Protein AF-A0A5K1DI12-F1 (afdb_monomer)

Radius of gyration: 10.69 Å; Cα contacts (8 Å, |Δi|>4): 66; chains: 1; bounding box: 24×20×28 Å

Organism: NCBI:txid210225

pLDDT: mean 96.19, std 4.45, range [69.12, 98.69]

Mean predicted aligned error: 2.24 Å

Secondary structure (DSSP, 8-state):
-HHHHHHHHHHHHHHHHHTT-HHHHHHHHHHHHHHS-SSTTTHHHHHHHHHHHHHHHTT-

Solvent-accessible surface area (backbone atoms only — not comparable to full-atom values): 3138 Å² total; per-residue (Å²): 115,51,62,59,53,18,50,54,35,36,52,50,16,51,52,29,44,74,71,66,38,36,72,62,14,40,54,28,26,52,53,16,42,72,42,34,60,92,48,88,93,24,48,65,63,44,52,52,33,54,53,52,40,55,52,33,66,74,69,110

Sequence (60 aa):
RALSQANDVKAEGNKLFSSGSYEDALSQYAHALELAPEGPLSTEIRSICHANRAICFSKL

Foldseek 3Di:
DLLVVLVVLLVVLVVCVVVLVLVVSLVSLVVSVVSQDDDPVRVVSVVVSVVSNVVSVVSD

InterPro domains:
  IPR011990 Tetratricopeptide-like helical domain superfamily [G3DSA:1.25.40.10] (1-60)
  IPR011990 Tetratricopeptide-like helical domain superfamily [SSF48452] (5-59)
  IPR019734 Tetratricopeptide repeat [PS50005] (6-39)
  IPR052769 Tetratricopeptide repeat domain-containing protein [PTHR46014] (2-60)

Nearest PDB structures (foldseek):
  4niq-assembly1_A  TM=7.147E-01  e=2.299E-01  Saccharomyces cerevisiae S288C
  4niq-assembly2_B  TM=7.125E-01  e=3.588E-01  Saccharomyces cerevisiae S288C
  4jl0-assembly2_B  TM=8.738E-01  e=8.199E-01  Pseudomonas aeruginosa CHA
  4am9-assembly1_A  TM=9.164E-01  e=2.744E+00  Yersinia enterocolitica
  6fvw-assembly1_S  TM=8.942E-01  e=8.616E+00  Saccharomyces cerevisiae S288C

Structure (mmCIF, N/CA/C/O backbone):
data_AF-A0A5K1DI12-F1
#
_entry.id   AF-A0A5K1DI12-F1
#
loop_
_atom_site.group_PDB
_atom_site.id
_atom_site.type_symbol
_atom_site.label_atom_id
_atom_site.label_alt_id
_atom_site.label_comp_id
_atom_site.label_asym_id
_atom_site.label_entity_id
_atom_site.label_seq_id
_atom_site.pdbx_PDB_ins_code
_atom_site.Cartn_x
_atom_site.Cartn_y
_atom_site.Cartn_z
_atom_site.occupancy
_atom_site.B_iso_or_equiv
_atom_site.auth_seq_id
_atom_site.auth_comp_id
_atom_site.auth_asym_id
_atom_site.auth_atom_id
_atom_site.pdbx_PDB_model_num
ATOM 1 N N . ARG A 1 1 ? 7.772 2.155 -16.152 1.00 69.12 1 ARG A N 1
ATOM 2 C CA . ARG A 1 1 ? 6.561 3.009 -16.046 1.00 69.12 1 ARG A CA 1
ATOM 3 C C . ARG A 1 1 ? 5.533 2.430 -15.065 1.00 69.12 1 ARG A C 1
ATOM 5 O O . ARG A 1 1 ? 5.180 3.162 -14.158 1.00 69.12 1 ARG A O 1
ATOM 12 N N . ALA A 1 2 ? 5.183 1.136 -15.121 1.00 84.56 2 ALA A N 1
ATOM 13 C CA . ALA A 1 2 ? 4.215 0.517 -14.192 1.00 84.56 2 ALA A CA 1
ATOM 14 C C . ALA A 1 2 ? 4.622 0.525 -12.698 1.00 84.56 2 ALA A C 1
ATOM 16 O O . ALA A 1 2 ? 3.826 0.913 -11.855 1.00 84.56 2 ALA A O 1
ATOM 17 N N . L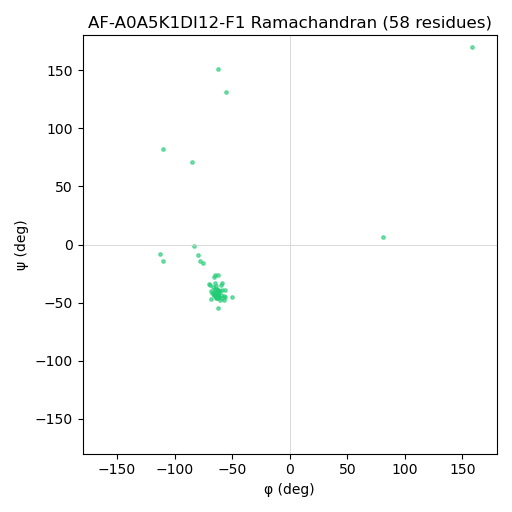EU A 1 3 ? 5.879 0.205 -12.357 1.00 90.94 3 LEU A N 1
ATOM 18 C CA . LEU A 1 3 ? 6.329 0.187 -10.949 1.00 90.94 3 LEU A CA 1
ATOM 19 C C . LEU A 1 3 ? 6.327 1.564 -10.264 1.00 90.94 3 LEU A C 1
ATOM 21 O O . LEU A 1 3 ? 6.162 1.648 -9.050 1.00 90.94 3 LEU A O 1
ATOM 25 N N . SER A 1 4 ? 6.503 2.644 -11.032 1.00 94.44 4 SER A N 1
ATOM 26 C CA . SER A 1 4 ? 6.368 4.006 -10.498 1.00 94.44 4 SER A CA 1
ATOM 27 C C . SER A 1 4 ? 4.912 4.280 -10.134 1.00 94.44 4 SER A C 1
ATOM 29 O O . SER A 1 4 ? 4.633 4.697 -9.021 1.00 94.44 4 SER A O 1
ATOM 31 N N . GLN A 1 5 ? 3.983 3.939 -11.032 1.00 96.19 5 GLN A N 1
ATOM 32 C CA . GLN A 1 5 ? 2.549 4.097 -10.788 1.00 96.19 5 GLN A CA 1
ATOM 33 C C . GLN A 1 5 ? 2.084 3.238 -9.608 1.00 96.19 5 GLN A C 1
ATOM 35 O O . GLN A 1 5 ? 1.333 3.710 -8.764 1.00 96.19 5 GLN A O 1
ATOM 40 N N . ALA A 1 6 ? 2.584 2.005 -9.495 1.00 97.00 6 ALA A N 1
ATOM 41 C CA . ALA A 1 6 ? 2.313 1.154 -8.343 1.00 97.00 6 ALA A CA 1
ATOM 42 C C . ALA A 1 6 ? 2.780 1.813 -7.029 1.00 97.00 6 ALA A C 1
ATOM 44 O O . ALA A 1 6 ? 2.080 1.749 -6.020 1.00 97.00 6 ALA A O 1
ATOM 45 N N . ASN A 1 7 ? 3.936 2.491 -7.039 1.00 97.00 7 ASN A N 1
ATOM 46 C CA . ASN A 1 7 ? 4.428 3.240 -5.881 1.00 97.00 7 ASN A CA 1
ATOM 47 C C . ASN A 1 7 ? 3.549 4.440 -5.530 1.00 97.00 7 ASN A C 1
ATOM 49 O O . ASN A 1 7 ? 3.292 4.649 -4.344 1.00 97.00 7 ASN A O 1
ATOM 53 N N . ASP A 1 8 ? 3.071 5.181 -6.528 1.00 98.00 8 ASP A N 1
ATOM 54 C CA . ASP A 1 8 ? 2.174 6.321 -6.328 1.00 98.00 8 ASP A CA 1
ATOM 55 C C . ASP A 1 8 ? 0.837 5.866 -5.724 1.00 98.00 8 ASP A C 1
ATOM 57 O O . ASP A 1 8 ? 0.373 6.427 -4.731 1.00 98.00 8 ASP A O 1
ATOM 61 N N . VAL A 1 9 ? 0.259 4.781 -6.250 1.00 98.06 9 VAL A N 1
ATOM 62 C CA . VAL A 1 9 ? -0.986 4.192 -5.732 1.00 98.06 9 VAL A CA 1
ATOM 63 C C . VAL A 1 9 ? -0.792 3.651 -4.311 1.00 98.06 9 VAL A C 1
ATOM 65 O O . VAL A 1 9 ? -1.610 3.924 -3.432 1.00 98.06 9 VAL A O 1
ATOM 68 N N . LYS A 1 10 ? 0.321 2.955 -4.035 1.00 98.25 10 LYS A N 1
ATOM 69 C CA . LYS A 1 10 ? 0.685 2.545 -2.667 1.00 98.25 10 LYS A CA 1
ATOM 70 C C . LYS A 1 10 ? 0.790 3.753 -1.733 1.00 98.25 10 LYS A C 1
ATOM 72 O O . LYS A 1 10 ? 0.329 3.686 -0.597 1.00 98.25 10 LYS A O 1
ATOM 77 N N . ALA A 1 11 ? 1.429 4.837 -2.174 1.00 98.44 11 ALA A N 1
ATOM 78 C CA . ALA A 1 11 ? 1.583 6.043 -1.366 1.00 98.44 11 ALA A CA 1
ATOM 79 C C . ALA A 1 11 ? 0.227 6.691 -1.054 1.00 98.44 11 ALA A C 1
ATOM 81 O O . ALA A 1 11 ? 0.033 7.169 0.060 1.00 98.44 11 ALA A O 1
ATOM 82 N N . GLU A 1 12 ? -0.723 6.653 -1.986 1.00 98.44 12 GLU A N 1
ATOM 83 C CA . GLU A 1 12 ? -2.094 7.093 -1.729 1.00 98.44 12 GLU A CA 1
ATOM 84 C C . GLU A 1 12 ? -2.805 6.195 -0.706 1.00 98.44 12 GLU A C 1
ATOM 86 O O . GLU A 1 12 ? -3.406 6.699 0.240 1.00 98.44 12 GLU A O 1
ATOM 91 N N . GLY A 1 13 ? -2.639 4.872 -0.809 1.00 98.50 13 GLY A N 1
ATOM 92 C CA . GLY A 1 13 ? -3.111 3.933 0.214 1.00 98.50 13 GLY A CA 1
ATOM 93 C C . GLY A 1 13 ? -2.555 4.245 1.607 1.00 98.50 13 GLY A C 1
ATOM 94 O O . GLY A 1 13 ? -3.292 4.208 2.591 1.00 98.50 13 GLY A O 1
ATOM 95 N N . ASN A 1 14 ? -1.280 4.641 1.698 1.00 98.56 14 ASN A N 1
ATOM 96 C CA . ASN A 1 14 ? -0.673 5.054 2.965 1.00 98.56 14 ASN A CA 1
ATOM 97 C C . ASN A 1 14 ? -1.330 6.320 3.539 1.00 98.56 14 ASN A C 1
ATOM 99 O O . ASN A 1 14 ? -1.534 6.391 4.749 1.00 98.56 14 ASN A O 1
ATOM 103 N N . LYS A 1 15 ? -1.679 7.307 2.701 1.00 98.69 15 LYS A N 1
ATOM 104 C CA . LYS A 1 15 ? -2.368 8.525 3.164 1.00 98.69 15 LYS A CA 1
ATOM 105 C C . LYS A 1 15 ? -3.752 8.203 3.723 1.00 98.69 15 LYS A C 1
ATOM 107 O O . LYS A 1 15 ? -4.078 8.666 4.812 1.00 98.69 15 LYS A O 1
ATOM 112 N N . LEU A 1 16 ? -4.517 7.372 3.014 1.00 98.50 16 LEU A N 1
ATOM 113 C CA . LEU A 1 16 ? -5.839 6.908 3.450 1.00 98.50 16 LEU A CA 1
ATOM 114 C C . LEU A 1 16 ? -5.752 6.095 4.746 1.00 98.50 16 LEU A C 1
ATOM 116 O O . LEU A 1 16 ? -6.558 6.259 5.657 1.00 98.50 16 LEU A O 1
ATOM 120 N N . PHE A 1 17 ? -4.719 5.262 4.879 1.00 98.38 17 PHE A N 1
ATOM 121 C CA . PHE A 1 17 ? -4.467 4.542 6.121 1.00 98.38 17 PHE A CA 1
ATOM 122 C C . PHE A 1 17 ? -4.212 5.506 7.287 1.00 98.38 17 PHE A C 1
ATOM 124 O O . PHE A 1 17 ? -4.774 5.337 8.369 1.00 98.38 17 PHE A O 1
ATOM 131 N N . SER A 1 18 ? -3.395 6.540 7.069 1.00 98.00 18 SER A N 1
ATOM 132 C CA . SER A 1 18 ? -3.125 7.570 8.075 1.00 98.00 18 SER A CA 1
ATOM 133 C C . SER A 1 18 ? -4.356 8.409 8.436 1.00 98.00 18 SER A C 1
ATOM 135 O O . SER A 1 18 ? -4.417 8.893 9.563 1.00 98.00 18 SER A O 1
ATOM 137 N N . SER A 1 19 ? -5.340 8.557 7.540 1.00 97.88 19 SER A N 1
ATOM 138 C CA . SER A 1 19 ? -6.618 9.218 7.846 1.00 97.88 19 SER A CA 1
ATOM 139 C C . SER A 1 19 ? -7.644 8.308 8.530 1.00 97.88 19 SER A C 1
ATOM 141 O O . SER A 1 19 ? -8.731 8.775 8.860 1.00 97.88 19 SER A O 1
ATOM 143 N N . GLY A 1 20 ? -7.324 7.028 8.754 1.00 97.44 20 GLY A N 1
ATOM 144 C CA . GLY A 1 20 ? -8.254 6.042 9.316 1.00 97.44 20 GLY A CA 1
ATOM 145 C C . GLY A 1 20 ? -9.229 5.441 8.297 1.00 97.44 20 GLY A C 1
ATOM 146 O O . GLY A 1 20 ? -10.108 4.672 8.671 1.00 97.44 20 GLY A O 1
ATOM 147 N N . SER A 1 21 ? -9.070 5.752 7.009 1.00 98.06 21 SER A N 1
ATOM 148 C CA . SER A 1 21 ? -9.905 5.244 5.914 1.00 98.06 21 SER A CA 1
ATO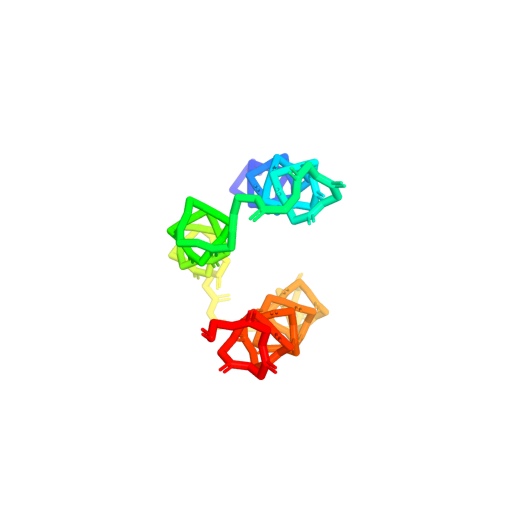M 149 C C . SER A 1 21 ? -9.390 3.879 5.444 1.00 98.06 21 SER A C 1
ATOM 151 O O . SER A 1 21 ? -8.779 3.748 4.382 1.00 98.06 21 SER A O 1
ATOM 153 N N . TYR A 1 22 ? -9.572 2.848 6.273 1.00 97.88 22 TYR A N 1
ATOM 154 C CA . TYR A 1 22 ? -8.944 1.538 6.058 1.00 97.88 22 TYR A CA 1
ATOM 155 C C . TYR A 1 22 ? -9.497 0.770 4.846 1.00 97.88 22 TYR A C 1
ATOM 157 O O . TYR A 1 22 ? -8.727 0.099 4.159 1.00 97.88 22 TYR A O 1
ATOM 165 N N . GLU A 1 23 ? -10.791 0.888 4.541 1.00 98.06 23 GLU A N 1
ATOM 166 C CA . GLU A 1 23 ? -11.411 0.247 3.366 1.00 98.06 23 GLU A CA 1
ATOM 167 C C . GLU A 1 23 ? -10.900 0.849 2.044 1.00 98.06 23 GLU A C 1
ATOM 169 O O . GLU A 1 23 ? -10.548 0.125 1.106 1.00 98.06 23 GLU A O 1
ATOM 174 N N . ASP A 1 24 ? -10.756 2.175 1.989 1.00 98.06 24 ASP A N 1
ATOM 175 C CA . ASP A 1 24 ? -10.187 2.864 0.827 1.00 98.06 24 ASP A CA 1
ATOM 176 C C . ASP A 1 24 ? -8.692 2.547 0.678 1.00 98.06 24 ASP A C 1
ATOM 178 O O . ASP A 1 24 ? -8.204 2.280 -0.424 1.00 98.06 24 ASP A O 1
ATOM 182 N N . ALA A 1 25 ? -7.956 2.492 1.796 1.00 98.56 25 ALA A N 1
ATOM 183 C CA . ALA A 1 25 ? -6.554 2.086 1.800 1.00 98.56 25 ALA A CA 1
ATOM 184 C C . ALA A 1 25 ? -6.372 0.660 1.247 1.00 98.56 25 ALA A C 1
ATOM 186 O O . ALA A 1 25 ? -5.483 0.431 0.423 1.00 98.56 25 ALA A O 1
ATOM 187 N N . LEU A 1 26 ? -7.237 -0.289 1.638 1.00 98.50 26 LEU A N 1
ATOM 188 C CA . LEU A 1 26 ? -7.249 -1.654 1.098 1.00 98.50 26 LEU A CA 1
ATOM 189 C C . LEU A 1 26 ? -7.397 -1.667 -0.425 1.00 98.50 26 LEU A C 1
ATOM 191 O O . LEU A 1 26 ? -6.655 -2.390 -1.098 1.00 98.50 26 LEU A O 1
ATOM 195 N N . SER A 1 27 ? -8.316 -0.859 -0.955 1.00 98.31 27 SER A N 1
ATOM 196 C CA . SER A 1 27 ? -8.569 -0.748 -2.395 1.00 98.31 27 SER A CA 1
ATOM 197 C C . SER A 1 27 ? -7.339 -0.228 -3.143 1.00 98.31 27 SER A C 1
ATOM 199 O O . SER A 1 27 ? -6.926 -0.813 -4.146 1.00 98.31 27 SER A O 1
ATOM 201 N N . GLN A 1 28 ? -6.666 0.793 -2.602 1.00 98.50 28 GLN A N 1
ATOM 202 C CA . GLN A 1 28 ? -5.433 1.312 -3.196 1.00 98.50 28 GLN A CA 1
ATOM 203 C C . GLN A 1 28 ? -4.290 0.291 -3.149 1.00 98.50 28 GLN A C 1
ATOM 205 O O . GLN A 1 28 ? -3.610 0.082 -4.152 1.00 98.50 28 GLN A O 1
ATOM 210 N N . TYR A 1 29 ? -4.082 -0.414 -2.034 1.00 98.50 29 TYR A N 1
ATOM 211 C CA . TYR A 1 29 ? -3.048 -1.455 -1.982 1.00 98.50 29 TYR A CA 1
ATOM 212 C C . TYR A 1 29 ? -3.339 -2.628 -2.926 1.00 98.50 29 TYR A C 1
ATOM 214 O O . TYR A 1 29 ? -2.401 -3.213 -3.467 1.00 98.50 29 TYR A O 1
ATOM 222 N N . ALA A 1 30 ? -4.609 -2.983 -3.142 1.00 98.00 30 ALA A N 1
ATOM 223 C CA . ALA A 1 30 ? -4.990 -3.986 -4.134 1.00 98.00 30 ALA A CA 1
ATOM 224 C C . ALA A 1 30 ? -4.639 -3.524 -5.558 1.00 98.00 30 ALA A C 1
ATOM 226 O O . ALA A 1 30 ? -3.974 -4.254 -6.288 1.00 98.00 30 ALA A O 1
ATOM 227 N N . HIS A 1 31 ? -4.965 -2.281 -5.909 1.00 97.81 31 HIS A N 1
ATOM 228 C CA . HIS A 1 31 ? -4.621 -1.716 -7.212 1.00 97.81 31 HIS A CA 1
ATOM 229 C C . HIS A 1 31 ? -3.096 -1.593 -7.417 1.00 97.81 31 HIS A C 1
ATOM 231 O O . HIS A 1 31 ? -2.578 -1.910 -8.488 1.00 97.81 31 HIS A O 1
ATOM 237 N N . ALA A 1 32 ? -2.332 -1.233 -6.380 1.00 97.94 32 ALA A N 1
ATOM 238 C CA . 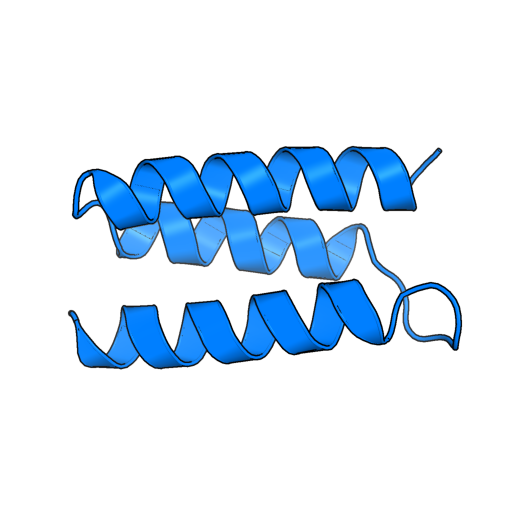ALA A 1 32 ? -0.869 -1.228 -6.450 1.00 97.94 32 ALA A CA 1
ATOM 239 C C . ALA A 1 32 ? -0.289 -2.623 -6.763 1.00 97.94 32 ALA A C 1
ATOM 241 O O . ALA A 1 32 ? 0.704 -2.722 -7.484 1.00 97.94 32 ALA A O 1
ATOM 242 N N . LEU A 1 33 ? -0.915 -3.698 -6.266 1.00 97.25 33 LEU A N 1
ATOM 243 C CA . LEU A 1 33 ? -0.524 -5.081 -6.566 1.00 97.25 33 LEU A CA 1
ATOM 244 C C . LEU A 1 33 ? -0.830 -5.483 -8.014 1.00 97.25 33 LEU A C 1
ATOM 246 O O . LEU A 1 33 ? -0.051 -6.234 -8.596 1.00 97.25 33 LEU A O 1
ATOM 250 N N . GLU A 1 34 ? -1.916 -4.981 -8.605 1.00 96.62 34 GLU A N 1
ATOM 251 C CA . GLU A 1 34 ? -2.249 -5.208 -10.021 1.00 96.62 34 GLU A CA 1
ATOM 252 C C . GLU A 1 34 ? -1.234 -4.539 -10.959 1.00 96.62 34 GLU A C 1
ATOM 254 O O . GLU A 1 34 ? -0.848 -5.102 -11.983 1.00 96.62 34 GLU A O 1
ATOM 259 N N . LEU A 1 35 ? -0.736 -3.360 -10.574 1.00 95.94 35 LEU A N 1
ATOM 260 C CA . LEU A 1 35 ? 0.297 -2.620 -11.308 1.00 95.94 35 LEU A CA 1
ATOM 261 C C . LEU A 1 35 ? 1.719 -3.172 -11.088 1.00 95.94 35 LEU A C 1
ATOM 263 O O . LEU A 1 35 ? 2.644 -2.816 -11.825 1.00 95.94 35 LEU A O 1
ATOM 267 N N . ALA A 1 36 ? 1.905 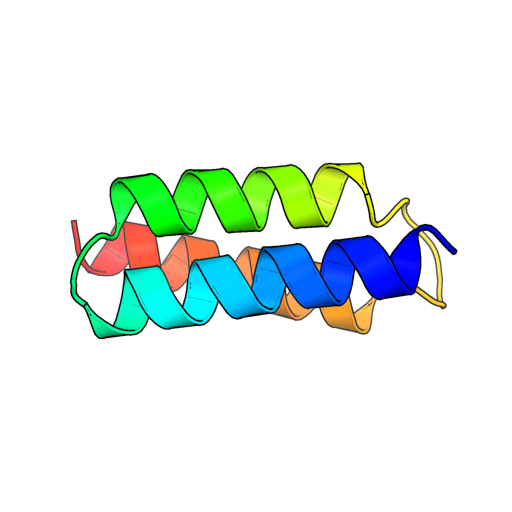-4.022 -10.075 1.00 95.62 36 AL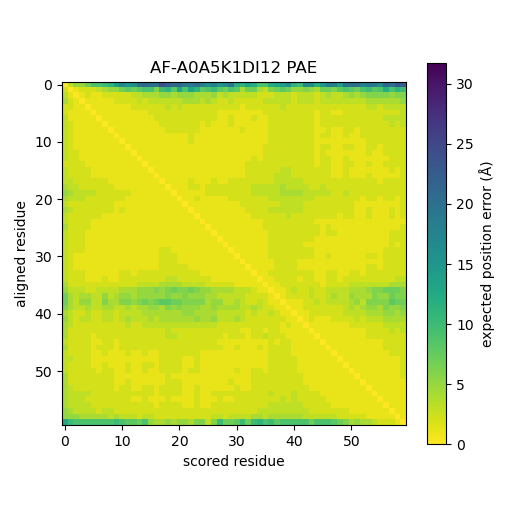A A N 1
ATOM 268 C CA . ALA A 1 36 ? 3.174 -4.628 -9.689 1.00 95.62 36 ALA A CA 1
ATOM 269 C C . ALA A 1 36 ? 3.174 -6.142 -10.004 1.00 95.62 36 ALA A C 1
ATOM 271 O O . ALA A 1 36 ? 2.930 -6.960 -9.105 1.00 95.62 36 ALA A O 1
ATOM 272 N N . PRO A 1 37 ? 3.464 -6.535 -11.266 1.00 91.38 37 PRO A N 1
ATOM 273 C CA . PRO A 1 37 ? 3.461 -7.939 -11.681 1.00 91.38 37 PRO A CA 1
ATOM 274 C C . PRO A 1 37 ? 4.512 -8.733 -10.911 1.00 91.38 37 PRO A C 1
ATOM 276 O O . PRO A 1 37 ? 5.530 -8.168 -10.530 1.00 91.38 37 PRO A O 1
ATOM 279 N N . GLU A 1 38 ? 4.305 -10.031 -10.701 1.00 91.88 38 GLU A N 1
ATOM 280 C CA . GLU A 1 38 ? 5.269 -10.895 -10.004 1.00 91.88 38 GLU A CA 1
ATOM 281 C C . GLU A 1 38 ? 6.663 -10.841 -10.650 1.00 91.88 38 GLU A C 1
ATOM 283 O O . GLU A 1 38 ? 6.812 -10.973 -11.865 1.00 91.88 38 GLU A O 1
ATOM 288 N N . GLY A 1 39 ? 7.696 -10.647 -9.830 1.00 92.12 39 GLY A N 1
ATOM 289 C CA . GLY A 1 39 ? 9.082 -10.664 -10.277 1.00 92.12 39 GLY A CA 1
ATOM 290 C C . GLY A 1 39 ? 10.027 -9.923 -9.328 1.00 92.12 39 GLY A C 1
ATOM 291 O O . GLY A 1 39 ? 9.578 -9.198 -8.441 1.00 92.12 39 GLY A O 1
ATOM 292 N N . PRO A 1 40 ? 11.351 -10.042 -9.526 1.00 93.25 40 PRO A N 1
ATOM 293 C CA . PRO A 1 40 ? 12.343 -9.494 -8.597 1.00 93.25 40 PRO A CA 1
ATOM 294 C C . PRO A 1 40 ? 12.229 -7.978 -8.387 1.00 93.25 40 PRO A C 1
ATOM 296 O O . PRO A 1 40 ? 12.480 -7.480 -7.296 1.00 93.25 40 PRO A O 1
ATOM 299 N N . LEU A 1 41 ? 11.823 -7.244 -9.429 1.00 91.56 41 LEU A N 1
ATOM 300 C CA . LEU A 1 41 ? 11.696 -5.783 -9.404 1.00 91.56 41 LEU A CA 1
ATOM 301 C C . LEU A 1 41 ? 10.456 -5.285 -8.645 1.00 91.56 41 LEU A C 1
ATOM 303 O O . LEU A 1 41 ? 10.371 -4.102 -8.330 1.00 91.56 41 LEU A O 1
ATOM 307 N N . SER A 1 42 ? 9.481 -6.156 -8.385 1.00 94.94 42 SER A N 1
ATOM 308 C CA . SER A 1 42 ? 8.228 -5.818 -7.705 1.00 94.94 42 SER A CA 1
ATOM 309 C C . SER A 1 42 ? 8.098 -6.464 -6.325 1.00 94.94 42 SER A C 1
ATOM 311 O O . SER A 1 42 ? 7.176 -6.125 -5.584 1.00 94.94 42 SER A O 1
ATOM 313 N N . THR A 1 43 ? 9.007 -7.372 -5.955 1.00 96.12 43 THR A N 1
ATOM 314 C CA . THR A 1 43 ? 8.975 -8.100 -4.678 1.00 96.12 43 THR A CA 1
ATOM 315 C C . THR A 1 43 ? 8.800 -7.164 -3.486 1.00 96.12 43 THR A C 1
ATOM 317 O O . THR A 1 43 ? 7.963 -7.417 -2.620 1.00 96.12 43 THR A O 1
ATOM 320 N N . GLU A 1 44 ? 9.547 -6.059 -3.456 1.00 96.06 44 GLU A N 1
ATOM 321 C CA . GLU A 1 44 ? 9.483 -5.083 -2.367 1.00 96.06 44 GLU A CA 1
ATOM 322 C C . GLU A 1 44 ? 8.093 -4.448 -2.257 1.00 96.06 44 GLU A C 1
ATOM 324 O O . GLU A 1 44 ? 7.449 -4.523 -1.209 1.00 96.06 44 GLU A O 1
ATOM 329 N N . ILE A 1 45 ? 7.585 -3.873 -3.352 1.00 96.19 45 ILE A N 1
ATOM 330 C CA . ILE A 1 45 ? 6.295 -3.184 -3.322 1.00 96.19 45 ILE A CA 1
ATOM 331 C C . ILE A 1 45 ? 5.141 -4.145 -3.022 1.00 96.19 45 ILE A C 1
ATOM 333 O O . ILE A 1 45 ? 4.243 -3.793 -2.254 1.00 96.19 45 ILE A O 1
ATOM 337 N N . ARG A 1 46 ? 5.190 -5.372 -3.558 1.00 97.75 46 ARG A N 1
ATOM 338 C CA . ARG A 1 46 ? 4.194 -6.414 -3.283 1.00 97.75 46 ARG A CA 1
ATOM 339 C C . ARG A 1 46 ? 4.193 -6.793 -1.805 1.00 97.75 46 ARG A C 1
ATOM 341 O O . ARG A 1 46 ? 3.129 -6.819 -1.189 1.00 97.75 46 ARG A O 1
ATOM 348 N N . SER A 1 47 ? 5.374 -7.002 -1.221 1.00 97.81 47 SER A N 1
ATOM 349 C CA . SER A 1 47 ? 5.528 -7.336 0.202 1.00 97.81 47 SER A CA 1
ATOM 350 C C . SER A 1 47 ? 4.931 -6.254 1.101 1.00 97.81 47 SER A C 1
ATOM 352 O O . SER A 1 47 ? 4.147 -6.558 2.000 1.00 97.81 47 SER A O 1
ATOM 354 N N . ILE A 1 48 ? 5.230 -4.984 0.810 1.00 98.00 48 ILE A N 1
ATOM 355 C CA . ILE A 1 48 ? 4.690 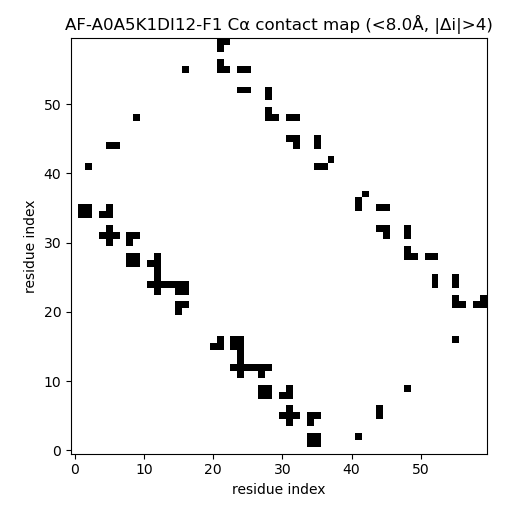-3.846 1.563 1.00 98.00 48 ILE A CA 1
ATOM 356 C C . ILE A 1 48 ? 3.164 -3.777 1.433 1.00 98.00 48 ILE A C 1
ATOM 358 O O . ILE A 1 48 ? 2.472 -3.628 2.437 1.00 98.00 48 ILE A O 1
ATOM 362 N N . CYS A 1 49 ? 2.617 -3.922 0.222 1.00 98.00 49 CYS A N 1
ATOM 363 C CA . CYS A 1 49 ? 1.167 -3.867 0.021 1.00 98.00 49 CYS A CA 1
ATOM 364 C C . CYS A 1 49 ? 0.447 -5.000 0.766 1.00 98.00 49 CYS A C 1
ATOM 366 O O . CYS A 1 49 ? -0.583 -4.757 1.391 1.00 98.00 49 CYS A O 1
ATOM 368 N N . HIS A 1 50 ? 0.985 -6.224 0.764 1.00 98.38 50 HIS A N 1
ATOM 369 C CA . HIS A 1 50 ? 0.408 -7.327 1.537 1.00 98.38 50 HIS A CA 1
ATOM 370 C C . HIS A 1 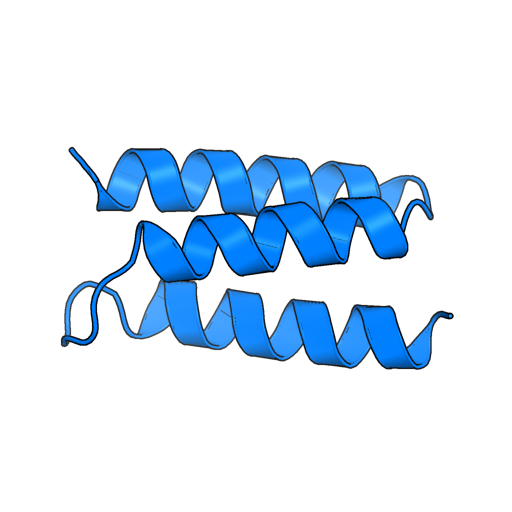50 ? 0.445 -7.066 3.047 1.00 98.38 50 HIS A C 1
ATOM 372 O O . HIS A 1 50 ? -0.573 -7.259 3.715 1.00 98.38 50 HIS A O 1
ATOM 378 N N . ALA A 1 51 ? 1.570 -6.576 3.575 1.00 98.44 51 ALA A N 1
ATOM 379 C CA . ALA A 1 51 ? 1.691 -6.222 4.987 1.00 98.44 51 ALA A CA 1
ATOM 380 C C . ALA A 1 51 ? 0.696 -5.119 5.382 1.00 98.44 51 ALA A C 1
ATOM 382 O O . ALA A 1 51 ? -0.053 -5.271 6.347 1.00 98.44 51 ALA A O 1
ATOM 383 N N . ASN A 1 52 ? 0.615 -4.044 4.596 1.00 98.12 52 ASN A N 1
ATOM 384 C CA . ASN A 1 52 ? -0.301 -2.940 4.866 1.00 98.12 52 ASN A CA 1
ATOM 385 C C . ASN A 1 52 ? -1.765 -3.384 4.817 1.00 98.12 52 ASN A C 1
ATOM 387 O O . ASN A 1 52 ? -2.552 -2.973 5.668 1.00 98.12 52 ASN A O 1
ATOM 391 N N . ARG A 1 53 ? -2.137 -4.265 3.879 1.00 98.44 53 ARG A N 1
ATOM 392 C CA . ARG A 1 53 ? -3.490 -4.839 3.829 1.00 98.44 53 ARG A CA 1
ATOM 393 C C . ARG A 1 53 ? -3.811 -5.658 5.078 1.00 98.44 53 ARG A C 1
ATOM 395 O O . ARG A 1 53 ? -4.895 -5.499 5.627 1.00 98.44 53 ARG A O 1
ATOM 402 N N . ALA A 1 54 ? -2.881 -6.486 5.557 1.00 98.31 54 ALA A N 1
ATOM 403 C CA . ALA A 1 54 ? -3.068 -7.246 6.796 1.00 98.31 54 ALA A CA 1
ATOM 404 C C . ALA A 1 54 ? -3.288 -6.325 8.010 1.00 98.31 54 ALA A C 1
ATOM 406 O O . ALA A 1 54 ? -4.160 -6.581 8.841 1.00 98.31 54 ALA A O 1
AT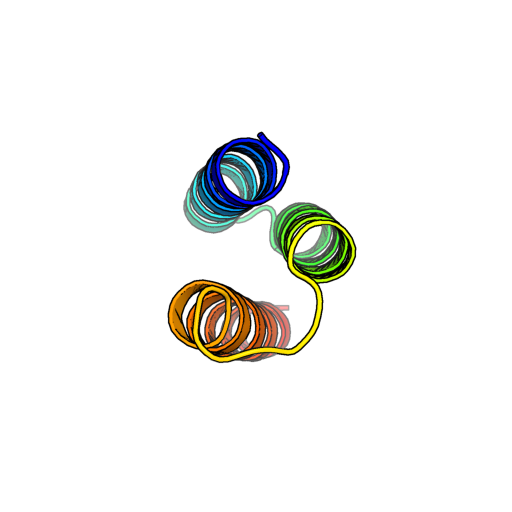OM 407 N N . ILE A 1 55 ? -2.548 -5.214 8.078 1.00 97.88 55 ILE A N 1
ATOM 408 C CA . ILE A 1 55 ? -2.738 -4.201 9.121 1.00 97.88 55 ILE A CA 1
ATOM 409 C C . ILE A 1 55 ? -4.109 -3.528 8.978 1.00 97.88 55 ILE A C 1
ATOM 411 O O . ILE A 1 55 ? -4.788 -3.367 9.985 1.00 97.88 55 ILE A O 1
ATOM 415 N N . CYS A 1 56 ? -4.546 -3.176 7.762 1.00 97.94 56 CYS A N 1
ATOM 416 C CA . CYS A 1 56 ? -5.882 -2.606 7.539 1.00 97.94 56 CYS A CA 1
ATOM 417 C C . CYS A 1 56 ? -6.978 -3.541 8.057 1.00 97.94 56 CYS A C 1
ATOM 419 O O . CYS A 1 56 ? -7.829 -3.100 8.817 1.00 97.94 56 CYS A O 1
ATOM 421 N N . PHE A 1 57 ? -6.914 -4.836 7.735 1.00 97.31 57 PHE A N 1
ATOM 422 C CA . PHE A 1 57 ? -7.869 -5.820 8.258 1.00 97.31 57 PHE A CA 1
ATOM 423 C C . PHE A 1 57 ? -7.833 -5.957 9.782 1.00 97.31 57 PHE A C 1
ATOM 425 O O . PHE A 1 57 ? -8.840 -6.310 10.377 1.00 97.31 57 PHE A O 1
ATOM 432 N N . SER A 1 58 ? -6.699 -5.660 10.418 1.00 97.75 58 SER A N 1
ATOM 433 C CA . SER A 1 58 ? -6.587 -5.643 11.882 1.00 97.75 58 SER A CA 1
ATOM 434 C C . SER A 1 58 ? -7.133 -4.354 12.518 1.00 97.75 58 SER A C 1
ATOM 436 O O . SER A 1 58 ? -7.167 -4.253 13.743 1.00 97.75 58 SER A O 1
ATOM 438 N N . LYS A 1 59 ? -7.462 -3.335 11.714 1.00 94.38 59 LYS A N 1
ATOM 439 C CA . LYS A 1 59 ? -7.945 -2.015 12.152 1.00 94.38 59 LYS A CA 1
ATOM 440 C C . LYS A 1 59 ? -9.423 -1.765 11.833 1.00 94.38 59 LYS A C 1
ATOM 442 O O . LYS A 1 59 ? -9.965 -0.796 12.363 1.00 94.38 59 LYS A O 1
ATOM 447 N N . LEU A 1 60 ? -10.021 -2.595 10.977 1.00 89.62 60 LEU A N 1
ATOM 448 C CA . LEU A 1 60 ? -11.468 -2.677 10.756 1.00 89.62 60 LEU A CA 1
ATOM 449 C C . LEU A 1 60 ? -12.156 -3.305 11.973 1.00 89.62 60 LEU A C 1
ATOM 451 O O . LEU A 1 60 ? -13.263 -2.837 12.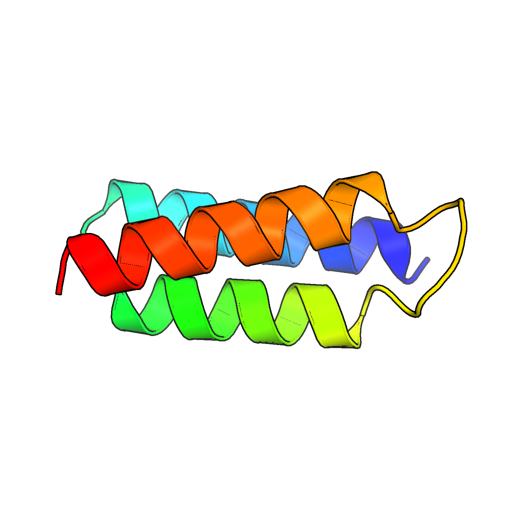307 1.00 89.62 60 LEU A O 1
#